Protein AF-C7MC79-F1 (afdb_monomer)

Organism: Brachybacterium faecium (strain ATCC 43885 / DSM 4810 / JCM 11609 / LMG 19847 / NBRC 14762 / NCIMB 9860 / 6-10) (NCBI:txid446465)

Mean predicted aligned error: 20.81 Å

Structure (mmCIF, N/CA/C/O backbone):
data_AF-C7MC79-F1
#
_entry.id   AF-C7MC79-F1
#
loop_
_atom_site.group_PDB
_atom_site.id
_atom_site.type_symbol
_atom_site.label_atom_id
_atom_site.label_alt_id
_atom_site.label_comp_id
_atom_site.label_asym_id
_atom_site.label_entity_id
_atom_site.label_seq_id
_atom_site.pdbx_PDB_ins_code
_atom_site.Cartn_x
_atom_site.Cartn_y
_atom_site.Cartn_z
_atom_site.occupancy
_atom_site.B_iso_or_equiv
_atom_site.auth_seq_id
_atom_site.auth_comp_id
_atom_site.auth_asym_id
_atom_site.auth_atom_id
_atom_site.pdbx_PDB_model_num
ATOM 1 N N . MET A 1 1 ? 43.852 -1.535 -50.335 1.00 83.19 1 MET A N 1
ATOM 2 C CA . MET A 1 1 ? 42.922 -2.650 -50.043 1.00 83.19 1 MET A CA 1
ATOM 3 C C . MET A 1 1 ? 42.750 -2.856 -48.537 1.00 83.19 1 MET A C 1
ATOM 5 O O . MET A 1 1 ? 41.626 -2.747 -48.078 1.00 83.19 1 MET A O 1
ATOM 9 N N . LEU A 1 2 ? 43.831 -3.037 -47.760 1.00 89.19 2 LEU A N 1
ATOM 10 C CA . LEU A 1 2 ? 43.763 -3.223 -46.295 1.00 89.19 2 LEU A CA 1
ATOM 11 C C . LEU A 1 2 ? 43.040 -2.099 -45.533 1.00 89.19 2 LEU A C 1
ATOM 13 O O . LEU A 1 2 ? 42.214 -2.395 -44.682 1.00 89.19 2 LEU A O 1
ATOM 17 N N . ALA A 1 3 ? 43.285 -0.829 -45.868 1.00 90.88 3 ALA A N 1
ATOM 18 C CA . ALA A 1 3 ? 42.608 0.297 -45.211 1.00 90.88 3 ALA A CA 1
ATOM 19 C C . ALA A 1 3 ? 41.082 0.297 -45.433 1.00 90.88 3 ALA A C 1
ATOM 21 O O . ALA A 1 3 ? 40.322 0.610 -44.525 1.00 90.88 3 ALA A O 1
ATOM 22 N N . LEU A 1 4 ? 40.633 -0.113 -46.625 1.00 92.25 4 LEU A N 1
ATOM 23 C CA . LEU A 1 4 ? 39.210 -0.253 -46.946 1.00 92.25 4 LEU A CA 1
ATOM 24 C C . LEU A 1 4 ? 38.576 -1.393 -46.140 1.00 92.25 4 LEU A C 1
ATOM 26 O O . LEU A 1 4 ? 37.492 -1.230 -45.594 1.00 92.25 4 LEU A O 1
ATOM 30 N N . VAL A 1 5 ? 39.281 -2.520 -46.019 1.00 92.81 5 VAL A N 1
ATOM 31 C CA . VAL A 1 5 ? 38.831 -3.668 -45.218 1.00 92.81 5 VAL A CA 1
ATOM 32 C C . VAL A 1 5 ? 38.759 -3.306 -43.732 1.00 92.81 5 VAL A C 1
ATOM 34 O O . VAL A 1 5 ? 37.751 -3.586 -43.094 1.00 92.81 5 VAL A O 1
ATOM 37 N N . ALA A 1 6 ? 39.774 -2.628 -43.188 1.00 91.06 6 ALA A N 1
ATOM 38 C CA . ALA A 1 6 ? 39.783 -2.187 -41.794 1.00 91.06 6 ALA A CA 1
ATOM 39 C C . ALA A 1 6 ? 38.617 -1.233 -41.478 1.00 91.06 6 ALA A C 1
ATOM 41 O O . ALA A 1 6 ? 37.968 -1.377 -40.446 1.00 91.06 6 ALA A O 1
ATOM 42 N N . LEU A 1 7 ? 38.303 -0.307 -42.389 1.00 92.69 7 LEU A N 1
ATOM 43 C CA . LEU A 1 7 ? 37.195 0.635 -42.220 1.00 92.69 7 LEU A CA 1
ATOM 44 C C . LEU A 1 7 ? 35.830 -0.070 -42.214 1.00 92.69 7 LEU A C 1
ATOM 46 O O . LEU A 1 7 ? 34.983 0.246 -41.383 1.00 92.69 7 LEU A O 1
ATOM 50 N N . VAL A 1 8 ? 35.635 -1.068 -43.082 1.00 92.44 8 VAL A N 1
ATOM 51 C CA . VAL A 1 8 ? 34.410 -1.886 -43.098 1.00 92.44 8 VAL A CA 1
ATOM 52 C C . VAL A 1 8 ? 34.266 -2.700 -41.810 1.00 92.44 8 VAL A C 1
ATOM 54 O O . VAL A 1 8 ? 33.174 -2.774 -41.253 1.00 92.44 8 VAL A O 1
ATOM 57 N N . VAL A 1 9 ? 35.358 -3.272 -41.299 1.00 90.69 9 VAL A N 1
ATOM 58 C CA . VAL A 1 9 ? 35.341 -4.039 -40.043 1.00 90.69 9 VAL A CA 1
ATOM 59 C C . VAL A 1 9 ? 34.990 -3.147 -38.850 1.00 90.69 9 VAL A C 1
ATOM 61 O O . VAL A 1 9 ? 34.161 -3.539 -38.036 1.00 90.69 9 VAL A O 1
ATOM 64 N N . ILE A 1 10 ? 35.552 -1.937 -38.768 1.00 89.25 10 ILE A N 1
ATOM 65 C CA . ILE A 1 10 ? 35.229 -0.975 -37.701 1.00 89.25 10 ILE A CA 1
ATOM 66 C C . ILE A 1 10 ? 33.759 -0.539 -37.784 1.00 89.25 10 ILE A C 1
ATOM 68 O O . ILE A 1 10 ? 33.077 -0.500 -36.762 1.00 89.25 10 ILE A O 1
ATOM 72 N N . ALA A 1 11 ? 33.247 -0.269 -38.989 1.00 85.31 11 ALA A N 1
ATOM 73 C CA . ALA A 1 11 ? 31.849 0.112 -39.190 1.00 85.31 11 ALA A CA 1
ATOM 74 C C . ALA A 1 11 ? 30.867 -1.000 -38.776 1.00 85.31 11 ALA A C 1
ATOM 76 O O . ALA A 1 11 ? 29.844 -0.721 -38.156 1.00 85.31 11 ALA A O 1
ATOM 77 N N . LEU A 1 12 ? 31.186 -2.264 -39.073 1.00 85.56 12 LEU A N 1
ATOM 78 C CA . LEU A 1 12 ? 30.372 -3.408 -38.653 1.00 85.56 12 LEU A CA 1
ATOM 79 C C . LEU A 1 12 ? 30.488 -3.682 -37.147 1.00 85.56 12 LEU A C 1
ATOM 81 O O . LEU A 1 12 ? 29.482 -3.969 -36.505 1.00 85.56 12 LEU A O 1
ATOM 85 N N . ALA A 1 13 ? 31.684 -3.551 -36.569 1.00 81.81 13 ALA A N 1
ATOM 86 C CA . ALA A 1 13 ? 31.903 -3.725 -35.134 1.00 81.81 13 ALA A CA 1
ATOM 87 C C . ALA A 1 13 ? 31.163 -2.666 -34.300 1.00 81.81 13 ALA A C 1
ATOM 89 O O . ALA A 1 13 ? 30.645 -2.987 -33.234 1.00 81.81 13 ALA A O 1
ATOM 90 N N . ALA A 1 14 ? 31.054 -1.433 -34.805 1.00 79.44 14 ALA A N 1
ATOM 91 C CA . ALA A 1 14 ? 30.286 -0.365 -34.167 1.00 79.44 14 ALA A CA 1
ATOM 92 C C . ALA A 1 14 ? 28.764 -0.602 -34.204 1.00 79.44 14 ALA A C 1
ATOM 94 O O . ALA A 1 14 ? 28.045 -0.075 -33.360 1.00 79.44 14 ALA A O 1
ATOM 95 N N . LEU A 1 15 ? 28.264 -1.415 -35.141 1.00 74.50 15 LEU A N 1
ATOM 96 C CA . LEU A 1 15 ? 26.833 -1.710 -35.278 1.00 74.50 15 LEU A CA 1
ATOM 97 C C . LEU A 1 15 ? 26.320 -2.706 -34.227 1.00 74.50 15 LEU A C 1
ATOM 99 O O . LEU A 1 15 ? 25.161 -2.634 -33.824 1.00 74.50 15 LEU A O 1
ATOM 103 N N . VAL A 1 16 ? 27.176 -3.623 -33.769 1.00 72.69 16 VAL A N 1
ATOM 104 C CA . VAL A 1 16 ? 26.831 -4.656 -32.777 1.00 72.69 16 VAL A CA 1
ATOM 105 C C . VAL A 1 16 ? 26.308 -4.065 -31.455 1.00 72.69 16 VAL A C 1
ATOM 107 O O . VAL A 1 16 ? 25.213 -4.455 -31.043 1.00 72.69 16 VAL A O 1
ATOM 110 N N . PRO A 1 17 ? 27.001 -3.114 -30.790 1.00 69.56 17 PRO A N 1
ATOM 111 C CA . PRO A 1 17 ? 26.505 -2.541 -29.540 1.00 69.56 17 PRO A CA 1
ATOM 112 C C . PRO A 1 17 ? 25.201 -1.751 -29.722 1.00 69.56 17 PRO A C 1
ATOM 114 O O . PRO A 1 17 ? 24.329 -1.837 -28.865 1.00 69.56 17 PRO A O 1
ATOM 117 N N . THR A 1 18 ? 25.012 -1.048 -30.846 1.00 70.06 18 THR A N 1
ATOM 118 C CA . THR A 1 18 ? 23.785 -0.277 -31.129 1.00 70.06 18 THR A CA 1
ATOM 119 C C . THR A 1 18 ? 22.547 -1.159 -31.292 1.00 70.06 18 THR A C 1
ATOM 121 O O . THR A 1 18 ? 21.460 -0.795 -30.849 1.00 70.06 18 THR A O 1
ATOM 124 N N . VAL A 1 19 ? 22.687 -2.329 -31.919 1.00 63.16 19 VAL A N 1
ATOM 125 C CA . VAL A 1 19 ? 21.567 -3.273 -32.050 1.00 63.16 19 VAL A CA 1
ATOM 126 C C . VAL A 1 19 ? 21.220 -3.887 -30.693 1.00 63.16 19 VAL A C 1
ATOM 128 O O . VAL A 1 19 ? 20.041 -4.051 -30.383 1.00 63.16 19 VAL A O 1
ATOM 131 N N . ASN A 1 20 ? 22.228 -4.168 -29.862 1.00 66.12 20 ASN A N 1
ATOM 132 C CA . ASN A 1 20 ? 22.023 -4.752 -28.538 1.00 66.12 20 ASN A CA 1
ATOM 133 C C . ASN A 1 20 ? 21.278 -3.794 -27.587 1.00 66.12 20 ASN A C 1
ATOM 135 O O . ASN A 1 20 ? 20.353 -4.208 -26.891 1.00 66.12 20 ASN A O 1
ATOM 139 N N . THR A 1 21 ? 21.612 -2.498 -27.601 1.00 61.91 21 THR A N 1
ATOM 140 C CA . THR A 1 21 ? 20.936 -1.496 -26.756 1.00 61.91 21 THR A CA 1
ATOM 141 C C . THR A 1 21 ?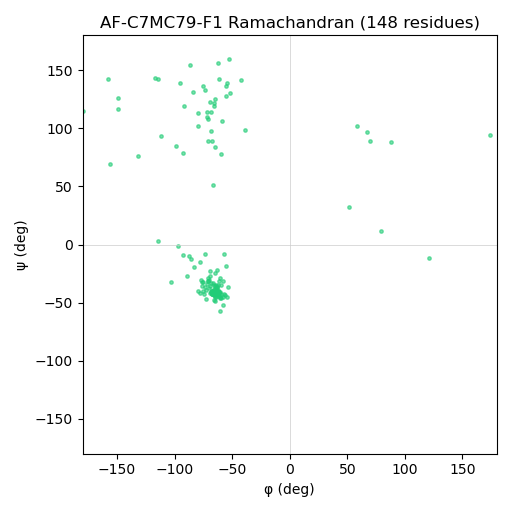 19.504 -1.200 -27.204 1.00 61.91 21 THR A C 1
ATOM 143 O O . THR A 1 21 ? 18.641 -0.950 -26.367 1.00 61.91 21 THR A O 1
ATOM 146 N N . TYR A 1 22 ? 19.208 -1.288 -28.504 1.00 63.78 22 TYR A N 1
ATOM 147 C CA . TYR A 1 22 ? 17.855 -1.065 -29.025 1.00 63.78 22 TYR A CA 1
ATOM 148 C C . TYR A 1 22 ? 16.855 -2.157 -28.602 1.00 63.78 22 TYR A C 1
ATOM 150 O O . TYR A 1 22 ? 15.673 -1.876 -28.397 1.00 63.78 22 TYR A O 1
ATOM 158 N N . VAL A 1 23 ? 17.316 -3.407 -28.460 1.00 65.50 23 VAL A N 1
ATOM 159 C CA . VAL A 1 23 ? 16.479 -4.522 -27.980 1.00 65.50 23 VAL A CA 1
ATOM 160 C C . VAL A 1 23 ? 16.249 -4.426 -26.470 1.00 65.50 23 VAL A C 1
ATOM 162 O O . VAL A 1 23 ? 15.117 -4.618 -26.030 1.00 65.50 23 VAL A O 1
ATOM 165 N N . ALA A 1 24 ? 17.272 -4.047 -25.697 1.00 61.94 24 ALA A N 1
ATOM 166 C CA . ALA A 1 24 ? 17.159 -3.856 -24.249 1.00 61.94 24 ALA A CA 1
ATOM 167 C C . ALA A 1 24 ? 16.152 -2.747 -23.878 1.00 61.94 24 ALA A C 1
ATOM 169 O O . ALA A 1 24 ? 15.268 -2.966 -23.055 1.00 61.94 24 ALA A O 1
ATOM 170 N N . GLN A 1 25 ? 16.177 -1.606 -24.581 1.00 57.34 25 GLN A N 1
ATOM 171 C CA . GLN A 1 25 ? 15.236 -0.496 -24.348 1.00 57.34 25 GLN A CA 1
ATOM 172 C C . GLN A 1 25 ? 13.762 -0.877 -24.570 1.00 57.34 25 GLN A C 1
ATOM 174 O O . GLN A 1 25 ? 12.859 -0.290 -23.979 1.00 57.34 25 GLN A O 1
ATOM 179 N N . ARG A 1 26 ? 13.480 -1.849 -25.448 1.00 68.00 26 ARG A N 1
ATOM 180 C CA . ARG A 1 26 ? 12.108 -2.320 -25.708 1.00 68.00 26 ARG A CA 1
ATOM 181 C C . ARG A 1 26 ? 11.575 -3.203 -24.585 1.00 68.00 26 ARG A C 1
ATOM 183 O O . ARG A 1 26 ? 10.364 -3.198 -24.374 1.00 68.00 26 ARG A O 1
ATOM 190 N N . GLN A 1 27 ? 12.451 -3.956 -23.923 1.00 63.75 27 GLN A N 1
ATOM 191 C CA . GLN A 1 27 ? 12.089 -4.813 -22.795 1.00 63.75 27 GLN A CA 1
ATOM 192 C C . GLN A 1 27 ? 11.797 -3.961 -21.564 1.00 63.75 27 GLN A C 1
ATOM 194 O O . GLN A 1 27 ? 10.710 -4.072 -21.010 1.00 63.75 27 GLN A O 1
ATOM 199 N N . GLU A 1 28 ? 12.674 -3.004 -21.266 1.00 64.00 28 GLU A N 1
ATOM 200 C CA . GLU A 1 28 ? 12.502 -2.054 -20.164 1.00 64.00 28 GLU A CA 1
ATOM 201 C C . GLU A 1 28 ? 11.192 -1.256 -20.296 1.00 64.00 28 GLU A C 1
ATOM 203 O O . GLU A 1 28 ? 10.422 -1.136 -19.351 1.00 64.00 28 GLU A O 1
ATOM 208 N N . LEU A 1 29 ? 10.846 -0.796 -21.505 1.00 70.75 29 LEU A N 1
ATOM 209 C CA . LEU A 1 29 ? 9.588 -0.077 -21.743 1.00 70.75 29 LEU A CA 1
ATOM 210 C C . LEU A 1 29 ? 8.334 -0.966 -21.629 1.00 70.75 29 LEU A C 1
ATOM 212 O O . LEU A 1 29 ? 7.236 -0.457 -21.395 1.00 70.75 29 LEU A O 1
ATOM 216 N N . ALA A 1 30 ? 8.460 -2.269 -21.887 1.00 73.00 30 ALA A N 1
ATOM 217 C CA . ALA A 1 30 ? 7.360 -3.220 -21.746 1.00 73.00 30 ALA A CA 1
ATOM 218 C C . ALA A 1 30 ? 7.141 -3.578 -20.273 1.00 73.00 30 ALA A C 1
ATOM 220 O O . ALA A 1 30 ? 6.002 -3.605 -19.815 1.00 73.00 30 ALA A O 1
ATOM 221 N N . GLU A 1 31 ? 8.233 -3.779 -19.548 1.00 71.38 31 GLU A N 1
ATOM 222 C CA . GLU A 1 31 ? 8.260 -4.059 -18.120 1.00 71.38 31 GLU A CA 1
ATOM 223 C C . GLU A 1 31 ? 7.739 -2.875 -17.302 1.00 71.38 31 GLU A C 1
ATOM 225 O O . GLU A 1 31 ? 6.793 -3.031 -16.536 1.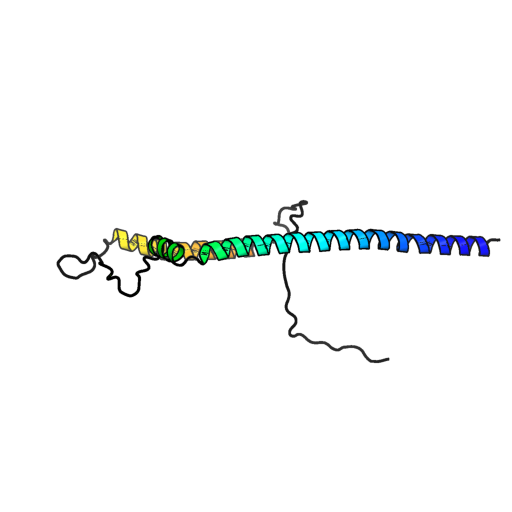00 71.38 31 GLU A O 1
ATOM 230 N N . LEU A 1 32 ? 8.216 -1.658 -17.577 1.00 74.50 32 LEU A N 1
ATOM 231 C CA . LEU A 1 32 ? 7.759 -0.454 -16.879 1.00 74.50 32 LEU A CA 1
ATOM 232 C C . LEU A 1 32 ? 6.259 -0.186 -17.098 1.00 74.50 32 LEU A C 1
ATOM 234 O O . LEU A 1 32 ? 5.551 0.254 -16.198 1.00 74.50 32 LEU A O 1
ATOM 238 N N . ARG A 1 33 ? 5.732 -0.490 -18.292 1.00 75.38 33 ARG A N 1
ATOM 239 C CA . ARG A 1 33 ? 4.285 -0.399 -18.567 1.00 75.38 33 ARG A CA 1
ATOM 240 C C . ARG A 1 33 ? 3.480 -1.491 -17.873 1.00 75.38 33 ARG A C 1
ATOM 242 O O . ARG A 1 33 ? 2.339 -1.234 -17.498 1.00 75.38 33 ARG A O 1
ATOM 249 N N . ALA A 1 34 ? 4.041 -2.690 -17.734 1.00 78.75 34 ALA A N 1
ATOM 250 C CA . ALA A 1 34 ? 3.406 -3.768 -16.989 1.00 78.75 34 ALA A CA 1
ATOM 251 C C . ALA A 1 34 ? 3.308 -3.411 -15.498 1.00 78.75 34 ALA A C 1
ATOM 253 O O . ALA A 1 34 ? 2.233 -3.558 -14.922 1.00 78.75 34 ALA A O 1
ATOM 254 N N . GLN A 1 35 ? 4.373 -2.841 -14.926 1.00 71.31 35 GLN A N 1
ATOM 255 C CA . GLN A 1 35 ? 4.400 -2.362 -13.542 1.00 71.31 35 GLN A CA 1
ATOM 256 C C . GLN A 1 35 ? 3.354 -1.267 -13.293 1.00 71.31 35 GLN A C 1
ATOM 258 O O . GLN A 1 35 ? 2.583 -1.367 -12.343 1.00 71.31 35 GLN A O 1
ATOM 263 N N . VAL A 1 36 ? 3.243 -0.268 -14.181 1.00 82.50 36 VAL A N 1
ATOM 264 C CA . VAL A 1 36 ? 2.193 0.767 -14.075 1.00 82.50 36 VAL A CA 1
ATOM 265 C C . VAL A 1 36 ? 0.795 0.141 -14.084 1.00 82.50 36 VAL A C 1
ATOM 267 O O . VAL A 1 36 ? -0.029 0.476 -13.240 1.00 82.50 36 VAL A O 1
ATOM 270 N N . GLY A 1 37 ? 0.534 -0.813 -14.984 1.00 84.31 37 GLY A N 1
ATOM 271 C CA . GLY A 1 37 ? -0.763 -1.490 -15.043 1.00 84.31 37 GLY A CA 1
ATOM 272 C C . GLY A 1 37 ? -1.083 -2.312 -13.788 1.00 84.31 37 GLY A C 1
ATOM 273 O O . GLY A 1 37 ? -2.230 -2.330 -13.345 1.00 84.31 37 GLY A O 1
ATOM 274 N N . GLN A 1 38 ? -0.086 -2.969 -13.192 1.00 81.75 38 GLN A N 1
ATOM 275 C CA . GLN A 1 38 ? -0.253 -3.699 -11.931 1.00 81.75 38 GLN A CA 1
ATOM 276 C C . GLN A 1 38 ? -0.517 -2.754 -10.756 1.00 81.75 38 GLN A C 1
ATOM 278 O O . GLN A 1 38 ? -1.398 -3.022 -9.942 1.00 81.75 38 GLN A O 1
ATOM 283 N N . GLN A 1 39 ? 0.201 -1.634 -10.678 1.00 77.31 39 GLN A N 1
ATOM 284 C CA . GLN A 1 39 ? 0.007 -0.638 -9.623 1.00 77.31 39 GLN A CA 1
ATOM 285 C C . GLN A 1 39 ? -1.367 0.036 -9.721 1.00 77.31 39 GLN A C 1
ATOM 287 O O . GLN A 1 39 ? -2.036 0.214 -8.705 1.00 77.31 39 GLN A O 1
ATOM 292 N N . GLU A 1 40 ? -1.833 0.353 -10.932 1.00 84.94 40 GLU A N 1
ATOM 293 C CA . GLU A 1 40 ? -3.184 0.886 -11.153 1.00 84.94 40 GLU A CA 1
ATOM 294 C C . GLU A 1 40 ? -4.268 -0.094 -10.673 1.00 84.94 40 GLU A C 1
ATOM 296 O O . GLU A 1 40 ? -5.198 0.319 -9.980 1.00 84.94 40 GLU A O 1
ATOM 301 N N . GLN A 1 41 ? -4.115 -1.396 -10.951 1.00 87.19 41 GLN A N 1
ATOM 302 C CA . GLN A 1 41 ? -5.038 -2.429 -10.461 1.00 87.19 41 GLN A CA 1
ATOM 303 C C . GLN A 1 41 ? -5.054 -2.518 -8.932 1.00 87.19 41 GLN A C 1
ATOM 305 O O . GLN A 1 41 ? -6.126 -2.557 -8.334 1.00 87.19 41 GLN A O 1
ATOM 310 N N . GLN A 1 42 ? -3.885 -2.487 -8.288 1.00 82.94 42 GLN A N 1
ATOM 311 C CA . GLN A 1 42 ? -3.796 -2.514 -6.825 1.00 82.94 42 GLN A CA 1
ATOM 312 C C . GLN A 1 42 ? -4.478 -1.298 -6.188 1.00 82.94 42 GLN A C 1
ATOM 314 O O . GLN A 1 42 ? -5.173 -1.430 -5.180 1.00 82.94 42 GLN A O 1
ATOM 319 N N . VAL A 1 43 ? -4.309 -0.112 -6.780 1.00 86.81 43 VAL A N 1
ATOM 320 C CA . VAL A 1 43 ? -4.964 1.113 -6.309 1.00 86.81 43 VAL A CA 1
ATOM 321 C C . VAL A 1 43 ? -6.482 1.002 -6.421 1.00 86.81 43 VAL A C 1
ATOM 323 O O . VAL A 1 43 ? -7.184 1.390 -5.486 1.00 86.81 43 VAL A O 1
ATOM 326 N N . ASP A 1 44 ? -6.999 0.472 -7.526 1.00 90.00 44 ASP A N 1
ATOM 327 C CA . ASP A 1 44 ? -8.440 0.302 -7.709 1.00 90.00 44 ASP A CA 1
ATOM 328 C C . ASP A 1 44 ? -9.020 -0.756 -6.756 1.00 90.00 44 ASP A C 1
ATOM 330 O O . ASP A 1 44 ? -10.035 -0.493 -6.105 1.00 90.00 44 ASP A O 1
ATOM 334 N N . ASP A 1 45 ? -8.328 -1.878 -6.546 1.00 87.56 45 ASP A N 1
ATOM 335 C CA . ASP A 1 45 ? -8.713 -2.900 -5.566 1.00 87.56 45 ASP A CA 1
ATOM 336 C C . ASP A 1 45 ? -8.731 -2.344 -4.133 1.00 87.56 45 ASP A C 1
ATOM 338 O O . ASP A 1 45 ? -9.631 -2.643 -3.337 1.00 87.56 45 ASP A O 1
ATOM 342 N N . LEU A 1 46 ? -7.744 -1.520 -3.767 1.00 84.31 46 LEU A N 1
ATOM 343 C CA . LEU A 1 46 ? -7.708 -0.854 -2.463 1.00 84.31 46 LEU A CA 1
ATOM 344 C C . LEU A 1 46 ? -8.828 0.178 -2.330 1.00 84.31 46 LEU A C 1
ATOM 346 O O . LEU A 1 46 ? -9.451 0.261 -1.273 1.00 84.31 46 LEU A O 1
ATOM 350 N N . ARG A 1 47 ? -9.128 0.941 -3.385 1.00 80.25 47 ARG A N 1
ATOM 351 C CA . ARG A 1 47 ? -10.244 1.899 -3.391 1.00 80.25 47 ARG A CA 1
ATOM 352 C C . ARG A 1 47 ? -11.588 1.206 -3.229 1.00 80.25 47 ARG A C 1
ATOM 354 O O . ARG A 1 47 ? -12.403 1.676 -2.440 1.00 80.25 47 ARG A O 1
ATOM 361 N N . GLU A 1 48 ? -11.816 0.086 -3.910 1.00 83.00 48 GLU A N 1
ATOM 362 C CA . GLU A 1 48 ? -13.032 -0.714 -3.729 1.00 83.00 48 GLU A CA 1
ATOM 363 C C . GLU A 1 48 ? -13.147 -1.266 -2.311 1.00 83.00 48 GLU A C 1
ATOM 365 O O . GLU A 1 48 ? -14.238 -1.292 -1.731 1.00 83.00 48 GLU A O 1
ATOM 370 N N . GLN A 1 49 ? -12.023 -1.697 -1.734 1.00 76.19 49 GLN A N 1
ATOM 371 C CA . GLN A 1 49 ? -11.989 -2.100 -0.340 1.00 76.19 49 GLN A CA 1
ATOM 372 C C . GLN A 1 49 ? -12.379 -0.919 0.538 1.00 76.19 49 GLN A C 1
ATOM 374 O O . GLN A 1 49 ? -13.380 -1.041 1.231 1.00 76.19 49 GLN A O 1
ATOM 379 N N . VAL A 1 50 ? -11.692 0.227 0.471 1.00 79.06 50 VAL A N 1
ATOM 380 C CA . VAL A 1 50 ? -12.001 1.418 1.288 1.00 79.06 50 VAL A CA 1
ATOM 381 C C . VAL A 1 50 ? -13.458 1.850 1.138 1.00 79.06 50 VAL A C 1
ATOM 383 O O . VAL A 1 50 ? -14.127 2.031 2.152 1.00 79.06 50 VAL A O 1
ATOM 386 N N . ALA A 1 51 ? -13.993 1.903 -0.082 1.00 78.31 51 ALA A N 1
ATOM 387 C CA . ALA A 1 51 ? -15.396 2.236 -0.328 1.00 78.31 51 ALA A CA 1
ATOM 388 C C . ALA A 1 51 ? -16.367 1.279 0.392 1.00 78.31 51 ALA A C 1
ATOM 390 O O . ALA A 1 51 ? -17.437 1.687 0.840 1.00 78.31 51 ALA A O 1
ATOM 391 N N . ARG A 1 52 ? -15.988 0.007 0.571 1.00 67.88 52 ARG A N 1
ATOM 392 C CA . ARG A 1 52 ? -16.746 -0.966 1.377 1.00 67.88 52 ARG A CA 1
ATOM 393 C C . ARG A 1 52 ? -16.688 -0.666 2.880 1.00 67.88 52 ARG A C 1
ATOM 395 O O . ARG A 1 52 ? -17.634 -0.993 3.591 1.00 67.88 52 ARG A O 1
ATOM 402 N N . TRP A 1 53 ? -15.600 -0.072 3.371 1.00 66.25 53 TRP A N 1
ATOM 403 C CA . TRP A 1 53 ? -15.442 0.329 4.777 1.00 66.25 53 TRP A CA 1
ATOM 404 C C . TRP A 1 53 ? -16.022 1.718 5.078 1.00 66.25 53 TRP A C 1
ATOM 406 O O . TRP A 1 53 ? -16.183 2.050 6.249 1.00 66.25 53 TRP A O 1
ATOM 416 N N . GLU A 1 54 ? -16.370 2.518 4.067 1.00 61.91 54 GLU A N 1
ATOM 417 C CA . GLU A 1 54 ? -16.985 3.841 4.250 1.00 61.91 54 GLU A CA 1
ATOM 418 C C . GLU A 1 54 ? -18.455 3.786 4.695 1.00 61.91 54 GLU A C 1
ATOM 420 O O . GLU A 1 54 ? -19.007 4.821 5.068 1.00 61.91 54 GLU A O 1
ATOM 425 N N . ASP A 1 55 ? -19.097 2.610 4.718 1.00 72.44 55 ASP A N 1
ATOM 426 C CA . ASP A 1 55 ? -20.444 2.481 5.276 1.00 72.44 55 ASP A CA 1
ATOM 427 C C . ASP A 1 55 ? -20.404 2.601 6.817 1.00 72.44 55 ASP A C 1
ATOM 429 O O . ASP A 1 55 ? -19.947 1.680 7.515 1.00 72.44 55 ASP A O 1
ATOM 433 N N . PRO A 1 56 ? -20.929 3.703 7.390 1.00 65.38 56 PRO A N 1
ATOM 434 C CA . PRO A 1 56 ? -20.879 3.946 8.827 1.00 65.38 56 PRO A CA 1
ATOM 435 C C . PRO A 1 56 ? -21.653 2.894 9.634 1.00 65.38 56 PRO A C 1
ATOM 437 O O . PRO A 1 56 ? -21.362 2.692 10.815 1.00 65.38 56 PRO A O 1
ATOM 440 N N . THR A 1 57 ? -22.615 2.191 9.025 1.00 64.44 57 THR A N 1
ATOM 441 C CA . THR A 1 57 ? -23.353 1.114 9.700 1.00 64.44 57 THR A CA 1
ATOM 442 C C . THR A 1 57 ? -22.532 -0.172 9.831 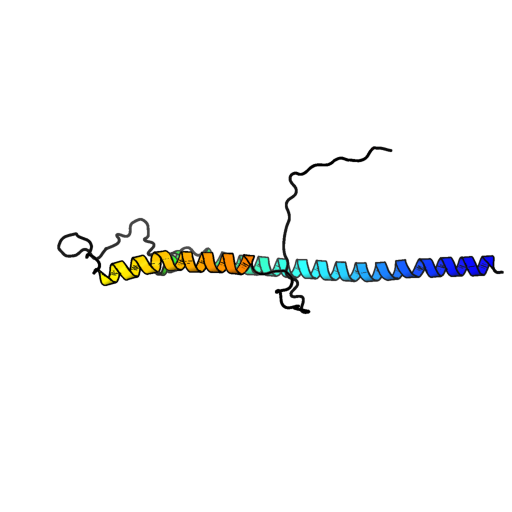1.00 64.44 57 THR A C 1
ATOM 444 O O . THR A 1 57 ? -22.644 -0.860 10.850 1.00 64.44 57 THR A O 1
ATOM 447 N N . TYR A 1 58 ? -21.640 -0.461 8.878 1.00 61.38 58 TYR A N 1
ATOM 448 C CA . TYR A 1 58 ? -20.752 -1.629 8.916 1.00 61.38 58 TYR A CA 1
ATOM 449 C C . TYR A 1 58 ? -19.613 -1.454 9.933 1.00 61.38 58 TYR A C 1
ATOM 451 O O . TYR A 1 58 ? -19.332 -2.357 10.729 1.00 61.38 58 TYR A O 1
ATOM 459 N N . VAL A 1 59 ? -19.010 -0.261 9.983 1.00 65.31 59 VAL A N 1
ATOM 460 C CA . VAL A 1 59 ? -17.953 0.068 10.957 1.00 65.31 59 VAL A CA 1
ATOM 461 C C . VAL A 1 59 ? -18.495 0.050 12.387 1.00 65.31 59 VAL A C 1
ATOM 463 O O . VAL A 1 59 ? -17.857 -0.516 13.277 1.00 65.31 59 VAL A O 1
ATOM 466 N N . ALA A 1 60 ? -19.698 0.587 12.613 1.00 64.69 60 ALA A N 1
ATOM 467 C CA . ALA A 1 60 ? -20.339 0.561 13.927 1.00 64.69 60 ALA A CA 1
ATOM 468 C C . ALA A 1 60 ? -20.615 -0.874 14.419 1.00 64.69 60 ALA A C 1
ATOM 470 O O . ALA A 1 60 ? -20.378 -1.177 15.590 1.00 64.69 60 ALA A O 1
ATOM 471 N N . ALA A 1 61 ? -21.056 -1.775 13.532 1.00 64.00 61 ALA A N 1
ATOM 472 C CA . ALA A 1 61 ? -21.278 -3.180 13.873 1.00 64.00 61 ALA A CA 1
ATOM 473 C C . ALA A 1 61 ? -19.968 -3.892 14.257 1.00 64.00 61 ALA A C 1
ATOM 475 O O . ALA A 1 61 ? -19.902 -4.567 15.286 1.00 64.00 61 ALA A O 1
ATOM 476 N N . ARG A 1 62 ? -18.891 -3.686 13.486 1.00 66.62 62 ARG A N 1
ATOM 477 C CA . ARG A 1 62 ? -17.603 -4.355 13.731 1.00 66.62 62 ARG A CA 1
ATOM 478 C C . ARG A 1 62 ? -16.855 -3.804 14.947 1.00 66.62 62 ARG A C 1
ATOM 480 O O . ARG A 1 62 ? -16.238 -4.570 15.690 1.00 66.62 62 ARG A O 1
ATOM 487 N N . ALA A 1 63 ? -16.940 -2.495 15.185 1.00 71.56 63 ALA A N 1
ATOM 488 C CA . ALA A 1 63 ? -16.380 -1.857 16.373 1.00 71.56 63 ALA A CA 1
ATOM 489 C C . ALA A 1 63 ? -17.104 -2.301 17.656 1.00 71.56 63 ALA A C 1
ATOM 491 O O . ALA A 1 63 ? -16.467 -2.456 18.696 1.00 71.56 63 ALA A O 1
ATOM 492 N N . ARG A 1 64 ? -18.413 -2.583 17.598 1.00 68.31 64 ARG A N 1
ATOM 493 C CA . ARG A 1 64 ? -19.160 -3.119 18.747 1.00 68.31 64 ARG A CA 1
ATOM 494 C C . ARG A 1 64 ? -18.689 -4.520 19.142 1.00 68.31 64 ARG A C 1
ATOM 496 O O . ARG A 1 64 ? -18.518 -4.782 20.327 1.00 68.31 64 ARG A O 1
ATOM 503 N N . GLU A 1 65 ? -18.445 -5.393 18.164 1.00 65.25 65 GLU A N 1
ATOM 504 C CA . GLU A 1 65 ? -18.011 -6.779 18.404 1.00 65.25 65 GLU A CA 1
ATOM 505 C C . GLU A 1 65 ? -16.607 -6.879 19.008 1.00 65.25 65 GLU A C 1
ATOM 507 O O . GLU A 1 65 ? -16.375 -7.722 19.870 1.00 65.25 65 GLU A O 1
ATOM 512 N N . ARG A 1 66 ? -15.661 -6.046 18.550 1.00 71.06 66 ARG A N 1
ATOM 513 C CA . ARG A 1 66 ? -14.253 -6.147 18.975 1.00 71.06 66 ARG A CA 1
ATOM 514 C C . ARG A 1 66 ? -13.808 -5.109 19.993 1.00 71.06 66 ARG A C 1
ATOM 516 O O . ARG A 1 66 ? -12.939 -5.408 20.801 1.00 71.06 66 ARG A O 1
ATOM 523 N N . LEU A 1 67 ? -14.365 -3.904 19.937 1.00 71.44 67 LEU A N 1
ATOM 524 C CA . LEU A 1 67 ? -13.920 -2.761 20.740 1.00 71.44 67 LEU A CA 1
ATOM 525 C C . LEU A 1 67 ? -14.980 -2.312 21.753 1.00 71.44 67 LEU A C 1
ATOM 527 O O . LEU A 1 67 ? -14.762 -1.321 22.443 1.00 71.44 67 LEU A O 1
ATOM 531 N N . LEU A 1 68 ? -16.126 -3.009 21.839 1.00 64.38 68 LEU A N 1
ATOM 532 C CA . LEU A 1 68 ? -17.249 -2.648 22.715 1.00 64.38 68 LEU A CA 1
ATOM 533 C C . LEU A 1 68 ? -17.680 -1.178 22.529 1.00 64.38 68 LEU A C 1
ATOM 535 O O . LEU A 1 68 ? -18.107 -0.524 23.480 1.00 64.38 68 LEU A O 1
ATOM 539 N N . PHE A 1 69 ? -17.545 -0.642 21.310 1.00 62.91 69 PHE A N 1
ATOM 540 C CA . PHE A 1 69 ? -17.817 0.766 21.028 1.00 62.91 69 PHE A CA 1
ATOM 541 C C . PHE A 1 69 ? -19.312 1.062 21.227 1.00 62.91 69 PHE A C 1
ATOM 543 O O . PHE A 1 69 ? -20.168 0.430 20.605 1.00 62.91 69 PHE A O 1
ATOM 550 N N . ALA A 1 70 ? -19.630 2.005 22.115 1.00 61.09 70 ALA A N 1
ATOM 551 C CA . ALA A 1 70 ? -20.992 2.467 22.364 1.00 61.09 70 ALA A CA 1
ATOM 552 C C . ALA A 1 70 ? -21.267 3.727 21.534 1.00 61.09 70 ALA A C 1
ATOM 554 O O . ALA A 1 70 ? -20.412 4.611 21.441 1.00 61.09 70 ALA A O 1
ATOM 555 N N . MET A 1 71 ? -22.460 3.838 20.943 1.00 60.78 71 MET A N 1
ATOM 556 C CA . MET A 1 71 ? -22.877 5.104 20.337 1.00 60.78 71 MET A CA 1
ATOM 557 C C . MET A 1 71 ? -22.930 6.200 21.415 1.00 60.78 71 MET A C 1
ATOM 559 O O . MET A 1 71 ? -23.357 5.915 22.538 1.00 60.78 71 MET A O 1
ATOM 563 N N . PRO A 1 72 ? -22.534 7.453 21.116 1.00 58.84 72 PRO A N 1
ATOM 564 C CA . PRO A 1 72 ? -22.686 8.558 22.059 1.00 58.84 72 PRO A CA 1
ATOM 565 C C . PRO A 1 72 ? -24.172 8.713 22.427 1.00 58.84 72 PRO A C 1
ATOM 567 O O . PRO A 1 72 ? -24.982 9.136 21.607 1.00 58.84 72 PRO A O 1
ATOM 570 N N . GLY A 1 73 ? -24.532 8.307 23.652 1.00 65.38 73 GLY A N 1
ATOM 571 C CA . GLY A 1 73 ? -25.915 8.234 24.148 1.00 65.38 73 GLY A CA 1
ATOM 572 C C . GLY A 1 73 ? -26.379 6.841 24.606 1.00 65.38 73 GLY A C 1
ATOM 573 O O . GLY A 1 73 ? -27.415 6.739 25.260 1.00 65.38 73 GLY A O 1
ATOM 574 N N . GLU A 1 74 ? -25.626 5.772 24.327 1.00 59.00 74 GLU A N 1
ATOM 575 C CA . GLU A 1 74 ? -25.940 4.405 24.762 1.00 59.00 74 GLU A CA 1
ATOM 576 C C . GLU A 1 74 ? -25.265 4.107 26.118 1.00 59.00 74 GLU A C 1
ATOM 578 O O . GLU A 1 74 ? -24.047 4.198 26.266 1.00 59.00 74 GLU A O 1
ATOM 583 N N . THR A 1 75 ? -26.056 3.800 27.152 1.00 58.12 75 THR A N 1
ATOM 584 C CA . THR A 1 75 ? -25.546 3.538 28.511 1.00 58.12 75 THR A CA 1
ATOM 585 C C . THR A 1 75 ? -24.998 2.113 28.603 1.00 58.12 75 THR A C 1
ATOM 587 O O . THR A 1 75 ? -25.763 1.152 28.513 1.00 58.12 75 THR A O 1
ATOM 590 N N . GLN A 1 76 ? -23.684 1.953 28.796 1.00 54.06 76 GLN A N 1
ATOM 591 C CA . GLN A 1 76 ? -23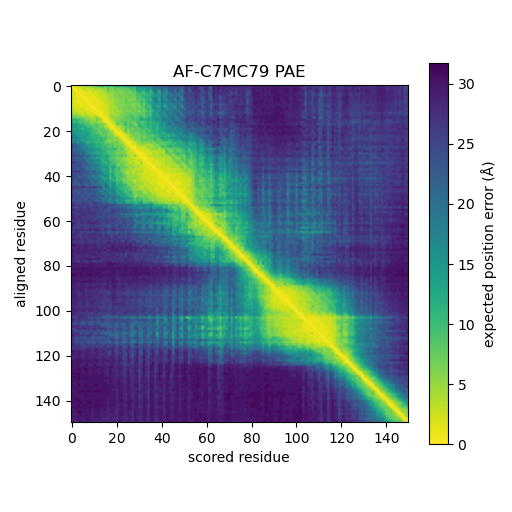.088 0.636 29.038 1.00 54.06 76 GLN A CA 1
ATOM 592 C C . GLN A 1 76 ? -23.449 0.129 30.438 1.00 54.06 76 GLN A C 1
ATOM 594 O O . GLN A 1 76 ? -23.010 0.678 31.449 1.00 54.06 76 GLN A O 1
ATOM 599 N N . TYR A 1 77 ? -24.227 -0.950 30.498 1.00 55.88 77 TYR A N 1
ATOM 600 C CA . TYR A 1 77 ? -24.466 -1.680 31.738 1.00 55.88 77 TYR A CA 1
ATOM 601 C C . TYR A 1 77 ? -23.275 -2.599 32.018 1.00 55.88 77 TYR A C 1
ATOM 603 O O . TYR A 1 77 ? -23.141 -3.663 31.416 1.00 55.88 77 TYR A O 1
ATOM 611 N N . ARG A 1 78 ? -22.398 -2.186 32.937 1.00 57.97 78 ARG A N 1
ATOM 612 C CA . ARG A 1 78 ? -21.420 -3.087 33.557 1.00 57.97 78 ARG A CA 1
ATOM 613 C C . ARG A 1 78 ? -22.164 -3.954 34.576 1.00 57.97 78 ARG A C 1
ATOM 615 O O . ARG A 1 78 ? -23.012 -3.437 35.302 1.00 57.97 78 ARG A O 1
ATOM 622 N N . LEU A 1 79 ? -21.883 -5.260 34.611 1.00 56.09 79 LEU A N 1
ATOM 623 C CA . LEU A 1 79 ? -22.388 -6.139 35.669 1.00 56.09 79 LEU A CA 1
ATOM 624 C C . LEU A 1 79 ? -21.717 -5.740 36.981 1.00 56.09 79 LEU A C 1
ATOM 626 O O . LEU A 1 79 ? -20.650 -6.228 37.337 1.00 56.09 79 LEU A O 1
ATOM 630 N N . THR A 1 80 ? -22.345 -4.811 37.679 1.00 51.38 80 THR A N 1
ATOM 631 C CA . THR A 1 80 ? -22.015 -4.502 39.054 1.00 51.38 80 THR A CA 1
ATOM 632 C C . THR A 1 80 ? -22.761 -5.496 39.937 1.00 51.38 80 THR A C 1
ATOM 634 O O . THR A 1 80 ? -23.964 -5.699 39.754 1.00 51.38 80 THR A O 1
ATOM 637 N N . ASP A 1 81 ? -22.071 -6.127 40.891 1.00 50.00 81 ASP A N 1
ATOM 638 C CA . ASP A 1 81 ? -22.745 -6.859 41.967 1.00 50.00 81 ASP A CA 1
ATOM 639 C C . ASP A 1 81 ? -23.773 -5.932 42.647 1.00 50.00 81 ASP A C 1
ATOM 641 O O . ASP A 1 81 ? -23.667 -4.702 42.572 1.00 50.00 81 ASP A O 1
ATOM 645 N N . THR A 1 82 ? -24.759 -6.492 43.350 1.00 58.56 82 THR A N 1
ATOM 646 C CA . THR A 1 82 ? -25.836 -5.741 44.024 1.00 58.56 82 THR A CA 1
ATOM 647 C C . THR A 1 82 ? -25.312 -4.700 45.028 1.00 58.56 82 THR A C 1
ATOM 649 O O . THR A 1 82 ? -26.084 -3.917 45.578 1.00 58.56 82 THR A O 1
ATOM 652 N N . SER A 1 83 ? -24.005 -4.711 45.297 1.00 57.97 83 SER A N 1
ATOM 653 C CA . SER A 1 83 ? -23.260 -3.803 46.159 1.00 57.97 83 SER A CA 1
ATOM 654 C C . SER A 1 83 ? -22.546 -2.643 45.445 1.00 57.97 83 SER A C 1
ATOM 656 O O . SER A 1 83 ? -21.934 -1.818 46.126 1.00 57.97 83 SER A O 1
ATOM 658 N N . GLY A 1 84 ? -22.607 -2.536 44.113 1.00 54.78 84 GLY A N 1
ATOM 659 C CA . GLY A 1 84 ? -21.987 -1.420 43.392 1.00 54.78 84 GLY A CA 1
ATOM 660 C C . GLY A 1 84 ? -20.467 -1.550 43.191 1.00 54.78 84 GLY A C 1
ATOM 661 O O . GLY A 1 84 ? -19.829 -0.573 42.809 1.00 54.78 84 GLY A O 1
ATOM 662 N N . ARG A 1 85 ? -19.880 -2.725 43.460 1.00 57.41 85 ARG A N 1
ATOM 663 C CA . ARG A 1 85 ? -18.433 -2.974 43.359 1.00 57.41 85 ARG A CA 1
ATOM 664 C C . ARG A 1 85 ? -18.129 -3.979 42.253 1.00 57.41 85 ARG A C 1
ATOM 666 O O . ARG A 1 85 ? -18.889 -4.931 42.070 1.00 57.41 85 ARG A O 1
ATOM 673 N N . ASP A 1 86 ? -17.026 -3.755 41.539 1.00 60.56 86 ASP A N 1
ATOM 674 C CA . ASP A 1 86 ? -16.476 -4.735 40.602 1.00 60.56 86 ASP A CA 1
ATOM 675 C C . ASP A 1 86 ? -16.226 -6.057 41.346 1.00 60.56 86 ASP A C 1
ATOM 677 O O . ASP A 1 86 ? -15.747 -6.062 42.486 1.00 60.56 86 ASP A O 1
ATOM 681 N N . VAL A 1 87 ? -16.592 -7.180 40.723 1.00 69.81 87 VAL A N 1
ATOM 682 C CA . VAL A 1 87 ? -16.330 -8.508 41.288 1.00 69.81 87 VAL A CA 1
ATOM 683 C C . VAL A 1 87 ? -14.811 -8.697 41.311 1.00 69.81 87 VAL A C 1
ATOM 685 O O . VAL A 1 87 ? -14.190 -8.635 40.249 1.00 69.81 87 VAL A O 1
ATOM 688 N N . PRO A 1 88 ? -14.186 -8.893 42.485 1.00 70.56 88 PRO A N 1
ATOM 689 C CA . PRO A 1 88 ? -12.749 -9.098 42.539 1.00 70.56 88 PRO A CA 1
ATOM 690 C C . PRO A 1 88 ? -12.409 -10.409 41.829 1.00 70.56 88 PRO A C 1
ATOM 692 O O . PRO A 1 88 ? -12.947 -11.459 42.188 1.00 70.56 88 PRO A O 1
ATOM 695 N N . LEU A 1 89 ? -11.510 -10.341 40.843 1.00 71.88 89 LEU A N 1
ATOM 696 C CA . LEU A 1 89 ? -10.924 -11.529 40.231 1.00 71.88 89 LEU A CA 1
ATOM 697 C C . LEU A 1 89 ? -10.301 -12.398 41.326 1.00 71.88 89 LEU A C 1
ATOM 699 O O . LEU A 1 89 ? -9.653 -11.898 42.259 1.00 71.88 89 LEU A O 1
ATOM 703 N N . THR A 1 90 ? -10.482 -13.709 41.206 1.00 80.00 90 THR A N 1
ATOM 704 C CA . THR A 1 90 ? -9.800 -14.662 42.078 1.00 80.00 90 THR A CA 1
ATOM 705 C C . THR A 1 90 ? -8.284 -14.558 41.887 1.00 80.00 90 THR A C 1
ATOM 707 O O . THR A 1 90 ? -7.796 -14.123 40.845 1.00 80.00 90 THR A O 1
ATOM 710 N N . GLU A 1 91 ? -7.506 -14.967 42.894 1.00 77.56 91 GLU A N 1
ATOM 711 C CA . GLU A 1 91 ? -6.033 -14.939 42.829 1.00 77.56 91 GLU A CA 1
ATOM 712 C C . GLU A 1 91 ? -5.494 -15.677 41.588 1.00 77.56 91 GLU A C 1
ATOM 714 O O . GLU A 1 91 ? -4.543 -15.234 40.951 1.00 77.56 91 GLU A O 1
ATOM 719 N N . ALA A 1 92 ? -6.156 -16.773 41.201 1.00 77.69 92 ALA A N 1
ATOM 720 C CA . ALA A 1 92 ? -5.803 -17.568 40.029 1.00 77.69 92 ALA A CA 1
ATOM 721 C C . ALA A 1 92 ? -6.116 -16.870 38.693 1.00 77.69 92 ALA A C 1
ATOM 723 O O . ALA A 1 92 ? -5.453 -17.146 37.695 1.00 77.69 92 ALA A O 1
ATOM 724 N N . GLU A 1 93 ? -7.124 -15.998 38.649 1.00 80.69 93 GLU A N 1
ATOM 725 C CA . GLU A 1 93 ? -7.463 -15.220 37.453 1.00 80.69 93 GLU A CA 1
ATOM 726 C C . GLU A 1 93 ? -6.531 -14.011 37.307 1.00 80.69 93 GLU A C 1
ATOM 728 O O . GLU A 1 93 ? -6.037 -13.771 36.209 1.00 80.69 93 GLU A O 1
ATOM 733 N N . ARG A 1 94 ? -6.187 -13.329 38.413 1.00 80.62 94 ARG A N 1
ATOM 734 C CA . ARG A 1 94 ? -5.184 -12.247 38.401 1.00 80.62 94 ARG A CA 1
ATOM 735 C C . ARG A 1 94 ? -3.811 -12.727 37.939 1.00 80.62 94 ARG A C 1
ATOM 737 O O . ARG A 1 94 ? -3.217 -12.105 37.068 1.00 80.62 94 ARG A O 1
ATOM 744 N N . ALA A 1 95 ? -3.344 -13.869 38.446 1.00 80.06 95 ALA A N 1
ATOM 745 C CA . ALA A 1 95 ? -2.068 -14.442 38.014 1.00 80.06 95 ALA A CA 1
ATOM 746 C C . ALA A 1 95 ? -2.045 -14.792 36.511 1.00 80.06 95 ALA A C 1
ATOM 748 O O . ALA A 1 95 ? -0.998 -14.722 35.872 1.00 80.06 95 ALA A O 1
ATOM 749 N N . GLN A 1 96 ? -3.192 -15.166 35.931 1.00 80.00 96 GLN A N 1
ATOM 750 C CA . GLN A 1 96 ? -3.305 -15.441 34.496 1.00 80.00 96 GLN A CA 1
ATOM 751 C C . GLN A 1 96 ? -3.346 -14.169 33.645 1.00 80.00 96 GLN A C 1
ATOM 753 O O . GLN A 1 96 ? -2.812 -14.186 32.540 1.00 80.00 96 GLN A O 1
ATOM 758 N N . GLU A 1 97 ? -3.976 -13.091 34.115 1.00 80.75 97 GLU A N 1
ATOM 759 C CA . GLU A 1 97 ? -3.922 -11.788 33.435 1.00 80.75 97 GLU A CA 1
ATOM 760 C C . GLU A 1 97 ? -2.505 -11.213 33.451 1.00 80.75 97 GLU A C 1
ATOM 762 O O . GLU A 1 97 ? -1.978 -10.885 32.392 1.00 80.75 97 GLU A O 1
ATOM 767 N N . GLU A 1 98 ? -1.837 -11.213 34.607 1.00 80.94 98 GLU A N 1
ATOM 768 C CA . GLU A 1 98 ? -0.454 -10.734 34.731 1.00 80.94 98 GLU A CA 1
ATOM 769 C C . GLU A 1 98 ? 0.522 -11.526 33.840 1.00 80.94 98 GLU A C 1
ATOM 771 O O . GLU A 1 98 ? 1.452 -10.955 33.270 1.00 80.94 98 GLU A O 1
ATOM 776 N N . ALA A 1 99 ? 0.298 -12.835 33.666 1.00 80.44 99 ALA A N 1
ATOM 777 C CA . ALA A 1 99 ? 1.086 -13.660 32.751 1.00 80.44 99 ALA A CA 1
ATOM 778 C C . ALA A 1 99 ? 0.854 -13.296 31.271 1.00 80.44 99 ALA A C 1
ATOM 780 O O . ALA A 1 99 ? 1.811 -13.230 30.499 1.00 80.44 99 ALA A O 1
ATOM 781 N N . LYS A 1 100 ? -0.397 -13.026 30.877 1.00 83.12 100 LYS A N 1
ATOM 782 C CA . LYS A 1 100 ? -0.760 -12.638 29.500 1.00 83.12 100 LYS A CA 1
ATOM 783 C C . LYS A 1 100 ? -0.252 -11.245 29.135 1.00 83.12 100 LYS A C 1
ATOM 785 O O . LYS A 1 100 ? 0.163 -11.025 27.997 1.00 83.12 100 LYS A O 1
ATOM 790 N N . ASP A 1 101 ? -0.244 -10.325 30.095 1.00 83.69 101 ASP A N 1
ATOM 791 C CA . ASP A 1 101 ? 0.229 -8.952 29.900 1.00 83.69 101 ASP A CA 1
ATOM 792 C C . ASP A 1 101 ? 1.730 -8.879 29.578 1.00 83.69 101 ASP A C 1
ATOM 794 O O . ASP A 1 101 ? 2.169 -7.931 28.930 1.00 83.69 101 ASP A O 1
ATOM 798 N N . GLY A 1 102 ? 2.523 -9.875 29.983 1.00 85.56 102 GLY A N 1
ATOM 799 C CA . GLY A 1 102 ? 3.934 -9.994 29.596 1.00 85.56 102 GLY A CA 1
ATOM 800 C C . GLY A 1 102 ? 4.167 -10.776 28.298 1.00 85.56 102 GLY A C 1
ATOM 801 O O . GLY A 1 102 ? 5.148 -10.529 27.597 1.00 85.56 102 GLY A O 1
ATOM 802 N N . GLU A 1 103 ? 3.265 -11.700 27.956 1.00 90.25 103 GLU A N 1
ATOM 803 C CA . GLU A 1 103 ? 3.442 -12.664 26.862 1.00 90.25 103 GLU A CA 1
ATOM 804 C C . GLU A 1 103 ? 3.518 -11.987 25.486 1.00 90.25 103 GLU A C 1
ATOM 806 O O . GLU A 1 103 ? 4.400 -12.307 24.688 1.00 90.25 103 GLU A O 1
ATOM 811 N N . TRP A 1 104 ? 2.665 -10.992 25.216 1.00 89.56 104 TRP A N 1
ATOM 812 C CA . TRP A 1 104 ? 2.687 -10.276 23.933 1.00 89.56 104 TRP A CA 1
ATOM 813 C C . TRP A 1 104 ? 4.003 -9.520 23.715 1.00 89.56 104 TRP A C 1
ATOM 815 O O . TRP A 1 104 ? 4.499 -9.480 22.591 1.00 89.56 104 TRP A O 1
ATOM 825 N N . PHE A 1 105 ? 4.581 -8.946 24.779 1.00 91.62 105 PHE A N 1
ATOM 826 C CA . PHE A 1 105 ? 5.843 -8.211 24.708 1.00 91.62 105 PHE A CA 1
ATOM 827 C C . PHE A 1 105 ? 7.006 -9.166 24.435 1.00 91.62 105 PHE A C 1
ATOM 829 O O . PHE A 1 105 ? 7.850 -8.871 23.592 1.00 91.62 105 PHE A O 1
ATOM 836 N N . SER A 1 106 ? 7.021 -10.331 25.091 1.00 91.75 106 SER A N 1
ATOM 837 C CA . SER A 1 106 ? 8.011 -11.378 24.829 1.00 91.75 106 SER A CA 1
ATOM 838 C C . SER A 1 106 ? 7.957 -11.869 23.383 1.00 91.75 106 SER A C 1
ATOM 840 O O . SER A 1 106 ? 8.999 -11.918 22.738 1.00 91.75 106 SER A O 1
ATOM 842 N N . VAL A 1 107 ? 6.761 -12.145 22.849 1.00 92.62 107 VAL A N 1
ATOM 843 C CA . VAL A 1 107 ? 6.577 -12.575 21.450 1.00 92.62 107 VAL A CA 1
ATOM 844 C C . VAL A 1 107 ? 7.060 -11.503 20.467 1.00 92.62 107 VAL A C 1
ATOM 846 O O . VAL A 1 107 ? 7.732 -11.812 19.483 1.00 92.62 107 VAL A O 1
ATOM 849 N N . LEU A 1 108 ? 6.759 -10.231 20.739 1.00 94.44 108 LEU A N 1
ATOM 850 C CA . LEU A 1 108 ? 7.203 -9.113 19.904 1.00 94.44 108 LEU A CA 1
ATOM 851 C C . LEU A 1 108 ? 8.725 -8.941 19.935 1.00 94.44 108 LEU A C 1
ATOM 853 O O . LEU A 1 108 ? 9.348 -8.744 18.892 1.00 94.44 108 LEU A O 1
ATOM 857 N N . TRP A 1 109 ? 9.326 -9.038 21.120 1.00 93.94 109 TRP A N 1
ATOM 858 C CA . TRP A 1 109 ? 10.771 -8.915 21.285 1.00 93.94 109 TRP A CA 1
ATOM 859 C C . TRP A 1 109 ? 11.519 -10.087 20.640 1.00 93.94 109 TRP A C 1
ATOM 861 O O . TRP A 1 109 ? 12.530 -9.875 19.977 1.00 93.94 109 TRP A O 1
ATOM 871 N N . GLU A 1 110 ? 10.991 -11.306 20.760 1.00 93.19 110 GLU A N 1
ATOM 872 C CA . GLU A 1 110 ? 11.538 -12.503 20.115 1.00 93.19 110 GLU A CA 1
ATOM 873 C C . GLU A 1 110 ? 11.448 -12.419 18.586 1.00 93.19 110 GLU A C 1
ATOM 875 O O . GLU A 1 110 ? 12.403 -12.770 17.897 1.00 93.19 110 GLU A O 1
ATOM 880 N N . SER A 1 111 ? 10.359 -11.865 18.039 1.00 91.19 111 SER A N 1
ATOM 881 C CA . SER A 1 111 ? 10.240 -11.602 16.598 1.00 91.19 111 SER A CA 1
ATOM 882 C C . SER A 1 111 ? 11.267 -10.576 16.109 1.00 91.19 111 SER A C 1
ATOM 884 O O . SER A 1 111 ? 11.842 -10.748 15.034 1.00 91.19 111 SER A O 1
ATOM 886 N N . LEU A 1 112 ? 11.512 -9.512 16.881 1.00 94.19 112 LEU A N 1
ATOM 887 C CA . LEU A 1 112 ? 12.501 -8.485 16.541 1.00 94.19 112 LEU A CA 1
ATOM 888 C C . LEU A 1 112 ? 13.932 -9.037 16.602 1.00 94.19 112 LEU A C 1
ATOM 890 O O . LEU A 1 112 ? 14.750 -8.769 15.723 1.00 94.19 112 LEU A O 1
ATOM 894 N N . GLU A 1 113 ? 14.232 -9.834 17.625 1.00 93.19 113 GLU A N 1
ATOM 895 C CA . GLU A 1 113 ? 15.533 -10.482 17.783 1.00 93.19 113 GLU A CA 1
ATOM 896 C C . GLU A 1 113 ? 15.751 -11.609 16.759 1.00 93.19 113 GLU A C 1
ATOM 898 O O . GLU A 1 113 ? 16.874 -11.853 16.327 1.00 93.19 113 GLU A O 1
ATOM 903 N N . GLY A 1 114 ? 14.685 -12.291 16.339 1.00 87.12 114 GLY A N 1
ATOM 904 C CA . GLY A 1 114 ? 14.713 -13.247 15.235 1.00 87.12 114 GLY A CA 1
ATOM 905 C C . GLY A 1 114 ? 15.019 -12.561 13.905 1.00 87.12 114 GLY A C 1
ATOM 906 O O . GLY A 1 114 ? 15.877 -13.029 13.162 1.00 87.12 114 GLY A O 1
ATOM 907 N N . SER A 1 115 ? 14.392 -11.410 13.645 1.00 86.38 115 SER A N 1
ATOM 908 C CA . SER A 1 115 ? 14.620 -10.635 12.422 1.00 86.38 115 SER A CA 1
ATOM 909 C C . SER A 1 115 ? 16.037 -10.064 12.326 1.00 86.38 115 SER A C 1
ATOM 911 O O . SER A 1 115 ? 16.572 -9.981 11.226 1.00 86.38 115 SER A O 1
ATOM 913 N N . SER A 1 116 ? 16.660 -9.672 13.443 1.00 83.00 116 SER A N 1
ATOM 914 C CA . SER A 1 116 ? 18.014 -9.094 13.433 1.00 83.00 116 SER A CA 1
ATOM 915 C C . SER A 1 116 ? 19.134 -10.128 13.275 1.00 83.00 116 SER A C 1
ATOM 917 O O . SER A 1 116 ? 20.268 -9.761 12.972 1.00 83.00 116 SER A O 1
ATOM 919 N N . ARG A 1 117 ? 18.828 -11.417 13.473 1.00 81.25 117 ARG A N 1
ATOM 920 C CA . ARG A 1 117 ? 19.763 -12.538 13.288 1.00 81.25 117 ARG A CA 1
ATOM 921 C C . ARG A 1 117 ? 19.800 -13.076 11.860 1.00 81.25 117 ARG A C 1
ATOM 923 O O . ARG A 1 117 ? 20.671 -13.889 11.573 1.00 81.25 117 ARG A O 1
ATOM 930 N N . VAL A 1 118 ? 18.888 -12.647 10.988 1.00 77.62 118 VAL A N 1
ATOM 931 C CA . VAL A 1 118 ? 18.902 -13.038 9.576 1.00 77.62 118 VAL A CA 1
ATOM 932 C C . VAL A 1 118 ? 20.076 -12.334 8.903 1.00 77.62 118 VAL A C 1
ATOM 934 O O . VAL A 1 118 ? 20.057 -11.118 8.710 1.00 77.62 118 VAL A O 1
ATOM 937 N N . THR A 1 119 ? 21.120 -13.092 8.576 1.00 71.81 119 THR A N 1
ATOM 938 C CA . THR A 1 119 ? 22.194 -12.600 7.711 1.00 71.81 119 THR A CA 1
ATOM 939 C C . THR A 1 119 ? 21.816 -12.830 6.244 1.00 71.81 119 THR A C 1
ATOM 941 O O . THR A 1 119 ? 21.036 -13.740 5.961 1.00 71.81 119 THR A O 1
ATOM 944 N N . PRO A 1 120 ? 22.351 -12.050 5.284 1.00 67.50 120 PRO A N 1
ATOM 945 C CA . PRO A 1 120 ? 22.084 -12.263 3.856 1.00 67.50 120 PRO A CA 1
ATOM 946 C C . PRO A 1 120 ? 22.407 -13.680 3.352 1.00 67.50 120 PRO A C 1
ATOM 948 O O . PRO A 1 120 ? 21.917 -14.072 2.303 1.00 67.50 120 PRO A O 1
ATOM 951 N N . GLU A 1 121 ? 23.216 -14.441 4.095 1.00 64.81 121 GLU A N 1
ATOM 952 C CA . GLU A 1 121 ? 23.598 -15.827 3.801 1.00 64.81 121 GLU A CA 1
ATOM 953 C C . GLU A 1 121 ? 22.553 -16.858 4.281 1.00 64.81 121 GLU A C 1
ATOM 955 O O . GLU A 1 121 ? 22.548 -17.989 3.800 1.00 64.81 121 GLU A O 1
ATOM 960 N N . ASP A 1 122 ? 21.668 -16.478 5.214 1.00 67.88 122 ASP A N 1
ATOM 961 C CA . ASP A 1 122 ? 20.585 -17.320 5.753 1.00 67.88 122 ASP A CA 1
ATOM 962 C C . ASP A 1 122 ? 19.261 -17.144 4.999 1.00 67.88 122 ASP A C 1
ATOM 964 O O . ASP A 1 122 ? 18.298 -17.882 5.234 1.00 67.88 122 ASP A O 1
ATOM 968 N N . ILE A 1 123 ? 19.195 -16.158 4.101 1.00 63.72 123 ILE A N 1
ATOM 969 C CA . ILE A 1 123 ? 18.103 -16.037 3.144 1.00 63.72 123 ILE A CA 1
ATOM 970 C C . ILE A 1 123 ? 18.279 -17.223 2.192 1.00 63.72 123 ILE A C 1
ATOM 972 O O . ILE A 1 123 ? 19.304 -17.284 1.511 1.00 63.72 123 ILE A O 1
ATOM 976 N N . PRO A 1 124 ? 17.356 -18.208 2.167 1.00 69.56 124 PRO A N 1
ATOM 977 C CA . PRO A 1 124 ? 17.434 -19.261 1.168 1.00 69.56 124 PRO A CA 1
ATOM 978 C C . PRO A 1 124 ? 17.539 -18.573 -0.188 1.00 69.56 124 PRO A C 1
ATOM 980 O O . PRO A 1 124 ? 16.767 -17.650 -0.444 1.00 69.56 124 PRO A O 1
ATOM 983 N N . ASP A 1 125 ? 18.506 -18.988 -1.010 1.00 54.44 125 ASP A N 1
ATOM 984 C CA . ASP A 1 125 ? 18.630 -18.564 -2.404 1.00 54.44 125 ASP A CA 1
ATOM 985 C C . ASP A 1 125 ? 17.349 -18.976 -3.149 1.00 54.44 125 ASP A C 1
ATOM 987 O O . ASP A 1 125 ? 17.284 -19.980 -3.867 1.00 54.44 125 ASP A O 1
ATOM 991 N N . GLU A 1 126 ? 16.290 -18.200 -2.952 1.00 53.44 126 GLU A N 1
ATOM 992 C CA . GLU A 1 126 ? 15.130 -18.106 -3.806 1.00 53.44 126 GLU A CA 1
ATOM 993 C C . GLU A 1 126 ? 15.673 -17.525 -5.111 1.00 53.44 126 GLU A C 1
ATOM 995 O O . GLU A 1 126 ? 15.634 -16.333 -5.396 1.00 53.44 126 GLU A O 1
ATOM 1000 N N . THR A 1 127 ? 16.200 -18.419 -5.942 1.00 46.75 127 THR A N 1
ATOM 1001 C CA . THR A 1 127 ? 16.326 -18.251 -7.393 1.00 46.75 127 THR A CA 1
ATOM 1002 C C . THR A 1 127 ? 14.932 -18.233 -8.032 1.00 46.75 127 THR A C 1
ATOM 1004 O O . THR A 1 127 ? 14.622 -18.960 -8.974 1.00 46.75 127 THR A O 1
ATOM 1007 N N . GLY A 1 128 ? 14.073 -17.384 -7.482 1.00 43.47 128 GLY A N 1
ATOM 1008 C CA . GLY A 1 128 ? 12.669 -17.227 -7.782 1.00 43.47 128 GLY A CA 1
ATOM 1009 C C . GLY A 1 128 ? 12.272 -15.820 -7.382 1.00 43.47 128 GLY A C 1
ATOM 1010 O O . GLY A 1 128 ? 11.549 -15.632 -6.414 1.00 43.47 128 GLY A O 1
ATOM 1011 N N . SER A 1 129 ? 12.782 -14.839 -8.128 1.00 42.81 129 SER A N 1
ATOM 1012 C CA . SER A 1 129 ? 12.269 -13.477 -8.165 1.00 42.81 129 SER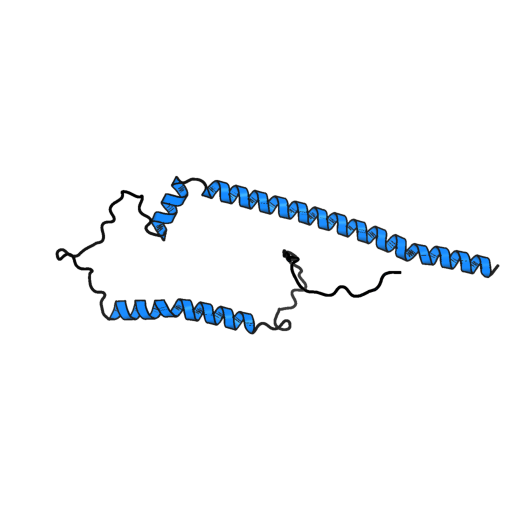 A CA 1
ATOM 1013 C C . SER A 1 129 ? 10.738 -13.455 -8.106 1.00 42.81 129 SER A C 1
ATOM 1015 O O . SER A 1 129 ? 10.056 -13.637 -9.114 1.00 42.81 129 SER A O 1
ATOM 1017 N N . THR A 1 130 ? 10.196 -13.220 -6.917 1.00 45.81 130 THR A N 1
ATOM 1018 C CA . THR A 1 130 ? 8.946 -12.484 -6.757 1.00 45.81 130 THR A CA 1
ATOM 1019 C C . THR A 1 130 ? 9.390 -11.044 -6.560 1.00 45.81 130 THR A C 1
ATOM 1021 O O . THR A 1 130 ? 9.568 -10.571 -5.442 1.00 45.81 130 THR A O 1
ATOM 1024 N N . GLU A 1 131 ? 9.724 -10.411 -7.682 1.00 49.12 131 GLU A N 1
ATOM 1025 C CA . GLU A 1 131 ? 9.999 -8.982 -7.768 1.00 49.12 131 GLU A CA 1
ATOM 1026 C C . GLU A 1 131 ? 8.671 -8.245 -7.595 1.00 49.12 131 GLU A C 1
ATOM 1028 O O . GLU A 1 131 ? 7.954 -7.986 -8.552 1.00 49.12 131 GLU A O 1
ATOM 1033 N N . ASP A 1 13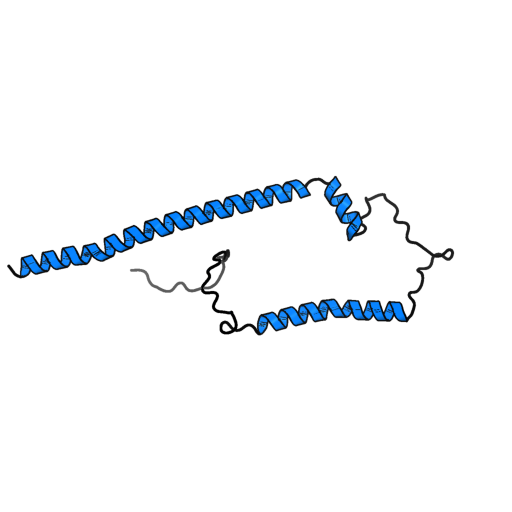2 ? 8.346 -7.959 -6.342 1.00 52.62 132 ASP A N 1
ATOM 1034 C CA . ASP A 1 132 ? 7.493 -6.848 -5.942 1.00 52.62 132 ASP A CA 1
ATOM 1035 C C . ASP A 1 132 ? 8.246 -6.142 -4.806 1.00 52.62 132 ASP A C 1
ATOM 1037 O O . ASP A 1 132 ? 7.950 -6.337 -3.629 1.00 52.62 132 ASP A O 1
ATOM 1041 N N . ASP A 1 133 ? 9.281 -5.370 -5.156 1.00 46.09 133 ASP A N 1
ATOM 1042 C CA . ASP A 1 133 ? 9.863 -4.381 -4.244 1.00 46.09 133 ASP A CA 1
ATOM 1043 C C . ASP A 1 133 ? 9.574 -2.979 -4.770 1.00 46.09 133 ASP A C 1
ATOM 1045 O O . ASP A 1 133 ? 10.240 -2.401 -5.631 1.00 46.09 133 ASP A O 1
ATOM 1049 N N . VAL A 1 134 ? 8.472 -2.489 -4.230 1.00 57.88 134 VAL 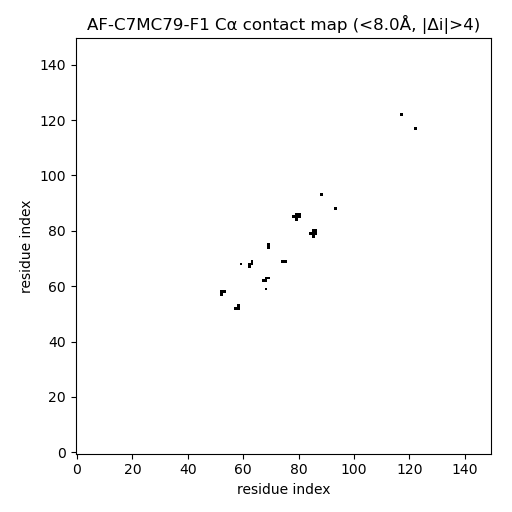A N 1
ATOM 1050 C CA . VAL A 1 134 ? 8.160 -1.091 -4.022 1.00 57.88 134 VAL A CA 1
ATOM 1051 C C . VAL A 1 134 ? 9.094 -0.576 -2.935 1.00 57.88 134 VAL A C 1
ATOM 1053 O O . VAL A 1 134 ? 9.009 -1.063 -1.815 1.00 57.88 134 VAL A O 1
ATOM 1056 N N . SER A 1 135 ? 9.877 0.464 -3.222 1.00 50.75 135 SER A N 1
ATOM 1057 C CA . SER A 1 135 ? 10.067 1.642 -2.350 1.00 50.75 135 SER A CA 1
ATOM 1058 C C . SER A 1 135 ? 11.034 2.610 -3.042 1.00 50.75 135 SER A C 1
ATOM 1060 O O . SER A 1 135 ? 12.153 2.252 -3.386 1.00 50.75 135 SER A O 1
ATOM 1062 N N . GLU A 1 136 ? 10.612 3.809 -3.435 1.00 59.34 136 GLU A N 1
ATOM 1063 C CA . GLU A 1 136 ? 10.336 4.944 -2.541 1.00 59.34 136 GLU A CA 1
ATOM 1064 C C . GLU A 1 136 ? 11.587 5.315 -1.723 1.00 59.34 136 GLU A C 1
ATOM 1066 O O . GLU A 1 136 ? 11.930 4.657 -0.738 1.00 59.34 136 GLU A O 1
ATOM 1071 N N . GLN A 1 137 ? 12.277 6.384 -2.135 1.00 45.75 137 GLN A N 1
ATOM 1072 C CA . GLN A 1 137 ? 13.213 7.090 -1.265 1.00 45.75 137 GLN A CA 1
ATOM 1073 C C . GLN A 1 137 ? 13.295 8.588 -1.594 1.00 45.75 137 GLN A C 1
ATOM 1075 O O . GLN A 1 137 ? 13.487 9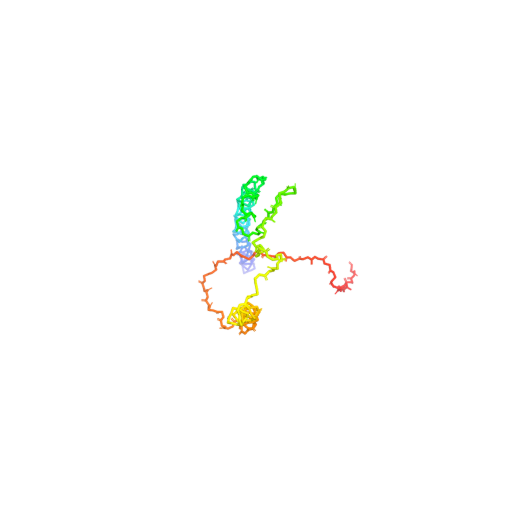.015 -2.732 1.00 45.75 137 GLN A O 1
ATOM 1080 N N . ASP A 1 138 ? 13.070 9.325 -0.512 1.00 45.31 138 ASP A N 1
ATOM 1081 C CA . ASP A 1 138 ? 12.834 10.745 -0.271 1.00 45.31 138 ASP A CA 1
ATOM 1082 C C . ASP A 1 138 ? 14.119 11.597 -0.430 1.00 45.31 138 ASP A C 1
ATOM 1084 O O . ASP A 1 138 ? 15.164 11.209 0.101 1.00 45.31 138 ASP A O 1
ATOM 1088 N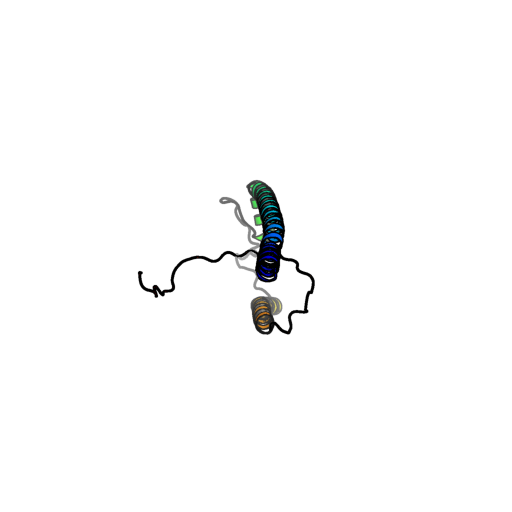 N . PRO A 1 139 ? 14.096 12.738 -1.152 1.00 48.69 139 PRO A N 1
ATOM 1089 C CA . PRO A 1 139 ? 15.275 13.553 -1.415 1.00 48.69 139 PRO A CA 1
ATOM 1090 C C . PRO A 1 139 ? 15.360 14.746 -0.451 1.00 48.69 139 PRO A C 1
ATOM 1092 O O . PRO A 1 139 ? 14.967 15.859 -0.802 1.00 48.69 139 PRO A O 1
ATOM 1095 N N . ALA A 1 140 ? 15.912 14.572 0.747 1.00 54.00 140 ALA A N 1
ATOM 1096 C CA . ALA A 1 140 ? 16.324 15.728 1.541 1.00 54.00 140 ALA A CA 1
ATOM 1097 C C . ALA A 1 140 ? 17.534 15.414 2.426 1.00 54.00 140 ALA A C 1
ATOM 1099 O O . ALA A 1 140 ? 17.445 14.617 3.353 1.00 54.00 140 ALA A O 1
ATOM 1100 N N . ASP A 1 141 ? 18.625 16.121 2.127 1.00 46.53 141 ASP A N 1
ATOM 1101 C CA . ASP A 1 141 ? 19.890 16.216 2.862 1.00 46.53 141 ASP A CA 1
ATOM 1102 C C . ASP A 1 141 ? 20.763 14.951 2.926 1.00 46.53 141 ASP A C 1
ATOM 1104 O O . ASP A 1 141 ? 20.673 14.155 3.851 1.00 46.53 141 ASP A O 1
ATOM 1108 N N . ASP A 1 142 ? 21.751 14.854 2.031 1.00 43.16 142 ASP A N 1
ATOM 1109 C CA . ASP A 1 142 ? 23.112 15.200 2.456 1.00 43.16 142 ASP A CA 1
ATOM 1110 C C . ASP A 1 142 ? 24.003 15.561 1.255 1.00 43.16 142 ASP A C 1
ATOM 1112 O O . ASP A 1 142 ? 23.919 15.040 0.146 1.00 43.16 142 ASP A O 1
ATOM 1116 N N . THR A 1 143 ? 24.826 16.541 1.555 1.00 52.12 143 THR A N 1
ATOM 1117 C CA . THR A 1 143 ? 25.827 17.293 0.827 1.00 52.12 143 THR A CA 1
ATOM 1118 C C . THR A 1 143 ? 26.762 16.509 -0.102 1.00 52.12 143 THR A C 1
ATOM 1120 O O . THR A 1 143 ? 27.296 15.459 0.243 1.00 52.12 143 THR A O 1
ATOM 1123 N N . THR A 1 144 ? 27.077 17.110 -1.257 1.00 49.69 144 THR A N 1
ATOM 1124 C CA . THR A 1 144 ? 28.443 17.513 -1.668 1.00 49.69 144 THR A CA 1
ATOM 1125 C C . THR A 1 144 ? 28.388 18.023 -3.112 1.00 49.69 144 THR A C 1
ATOM 1127 O O . THR A 1 144 ? 28.503 17.253 -4.061 1.00 49.69 144 THR A O 1
ATOM 1130 N N . ASP A 1 145 ? 28.241 19.340 -3.281 1.00 50.16 145 ASP A N 1
ATOM 1131 C CA . ASP A 1 145 ? 28.671 20.014 -4.507 1.00 50.16 145 ASP A CA 1
ATOM 1132 C C . ASP A 1 145 ? 30.209 19.964 -4.549 1.00 50.16 145 ASP A C 1
ATOM 1134 O O . ASP A 1 145 ? 30.903 20.752 -3.898 1.00 50.16 145 ASP A O 1
ATOM 1138 N N . GLN A 1 146 ? 30.747 18.990 -5.281 1.00 49.50 146 GLN A N 1
ATOM 1139 C CA . GLN A 1 146 ? 32.107 19.011 -5.809 1.00 49.50 146 GLN A CA 1
ATOM 1140 C C . GLN A 1 146 ? 32.049 19.006 -7.339 1.00 49.50 146 GLN A C 1
ATOM 1142 O O . GLN A 1 146 ? 31.235 18.310 -7.933 1.00 49.50 146 GLN A O 1
ATOM 1147 N N . ASP A 1 147 ? 32.991 19.756 -7.914 1.00 42.81 147 ASP A N 1
ATOM 1148 C CA . ASP A 1 147 ? 33.332 19.938 -9.330 1.00 42.81 147 ASP A CA 1
ATOM 1149 C C . ASP A 1 147 ? 32.577 21.044 -10.086 1.00 42.81 147 ASP A C 1
ATOM 1151 O O . ASP A 1 147 ? 31.476 20.874 -10.585 1.00 42.81 147 ASP A O 1
ATOM 1155 N N . THR A 1 148 ? 33.092 22.280 -10.049 1.00 46.50 148 THR A N 1
ATOM 1156 C CA . THR A 1 148 ? 34.150 22.817 -10.941 1.00 46.50 148 THR A CA 1
ATOM 1157 C C . THR A 1 148 ? 33.633 23.006 -12.372 1.00 46.50 148 THR A C 1
ATOM 1159 O O . THR A 1 148 ? 33.775 22.130 -13.221 1.00 46.50 148 THR A O 1
ATOM 1162 N N . ASP A 1 149 ? 33.078 24.195 -12.628 1.00 49.53 149 ASP A N 1
ATOM 1163 C CA . ASP A 1 149 ? 32.767 24.703 -13.966 1.00 49.53 149 ASP A CA 1
ATOM 1164 C C . ASP A 1 149 ? 34.015 24.704 -14.872 1.00 49.53 149 ASP A C 1
ATOM 1166 O O . ASP A 1 149 ? 35.060 25.275 -14.535 1.00 49.53 149 ASP A O 1
ATOM 1170 N N . GLN A 1 150 ? 33.859 24.099 -16.052 1.00 39.19 150 GLN A N 1
ATOM 1171 C CA . GLN A 1 150 ? 34.527 24.489 -17.294 1.00 39.19 150 GLN A CA 1
ATOM 1172 C C . GLN A 1 150 ? 33.510 25.160 -18.213 1.00 39.19 150 GLN A C 1
ATOM 1174 O O . GLN A 1 150 ? 32.380 24.633 -18.308 1.00 39.19 150 GLN A O 1
#

InterPro domains:
  IPR007060 Septum formation initiator FtsL/DivIC [PF04977] (5-80)

Radius of gyration: 32.52 Å; Cα contacts (8 Å, |Δi|>4): 18; chains: 1; bounding box: 70×44×96 Å

Solvent-accessible surface area (backbone atoms only — not comparable to full-atom values): 9587 Å² total; per-residue (Å²): 110,68,70,60,52,52,51,52,52,51,57,55,58,62,47,54,63,56,56,53,53,59,56,51,57,54,50,54,57,50,49,55,51,49,50,52,54,52,54,54,50,52,52,50,56,50,49,56,49,50,62,65,62,65,39,69,69,60,48,52,55,54,36,35,76,76,66,66,56,66,60,97,87,59,82,82,83,71,87,51,47,101,82,76,43,77,77,78,72,51,74,74,52,49,57,50,50,60,52,52,72,49,46,62,56,50,54,51,51,51,52,52,56,53,60,72,65,62,46,86,85,71,50,75,86,67,93,61,85,79,84,77,82,86,75,89,84,83,92,77,88,84,89,78,98,74,83,83,91,129

Foldseek 3Di:
DVVVVVVVVVVVVVVVVVVVVVVVVVVVVVVVVVVVVVVVVVVVVVVVVVVVVPPPVVVVVVCCVPVVDDDVPDDDDDPQDPVRDDDDDDPVVVVVVVVVVVVVVVVVVVVVVVVVPDDPVNPPPPPPDPPPDDDDDDDDDDDDPDDDDD

pLDDT: mean 70.26, std 14.68, range [39.19, 94.44]

Secondary structure (DSSP, 8-state):
-HHHHHHHHHHHHHHHHHHHHHHHHHHHHHHHHHHHHHHHHHHHHHHHHHHHH--HHHHHHHHHHHH-PPPTT--------TTSSPPPPPHHHHHHHHHHHHHHHHHHHHHHHHHHT--TTTS----S----------------------

Sequence (150 aa):
MLALVALVVIALAALVPTVNTYVAQRQELAELRAQVGQQEQQVDDLREQVARWEDPTYVAARARERLLFAMPGETQYRLTDTSGRDVPLTEAERAQEEAKDGEWFSVLWESLEGSSRVTPEDIPDETGSTEDDVSEQDPADDTTDQDTDQ